Protein AF-A0A1Y5P3F9-F1 (afdb_monomer_lite)

Structure (mmCIF, N/CA/C/O backbone):
data_AF-A0A1Y5P3F9-F1
#
_entry.id   AF-A0A1Y5P3F9-F1
#
loop_
_atom_site.group_PDB
_atom_site.id
_atom_site.type_symbol
_atom_site.label_atom_id
_atom_site.label_alt_id
_atom_site.label_comp_id
_atom_site.label_asym_id
_atom_site.label_entity_id
_atom_site.label_seq_id
_atom_site.pdbx_PDB_ins_code
_atom_site.Cartn_x
_atom_site.Cartn_y
_atom_site.Cartn_z
_atom_site.occupancy
_atom_site.B_iso_or_equiv
_atom_site.auth_seq_id
_atom_site.auth_comp_id
_atom_site.auth_asym_id
_atom_site.auth_atom_id
_atom_site.pdbx_PDB_model_num
ATOM 1 N N . MET A 1 1 ? 20.000 -0.272 -31.431 1.00 42.12 1 MET A N 1
ATOM 2 C CA . MET A 1 1 ? 19.246 0.986 -31.251 1.00 42.12 1 MET A CA 1
ATOM 3 C C . MET A 1 1 ? 19.176 1.254 -29.759 1.00 42.12 1 MET A C 1
ATOM 5 O O . MET A 1 1 ? 18.684 0.392 -29.045 1.00 42.12 1 MET A O 1
ATOM 9 N N . ALA A 1 2 ? 19.753 2.354 -29.278 1.00 42.62 2 ALA A N 1
ATOM 10 C CA . ALA A 1 2 ? 19.649 2.727 -27.869 1.00 42.62 2 ALA A CA 1
ATOM 11 C C . ALA A 1 2 ? 18.225 3.245 -27.613 1.00 42.62 2 ALA A C 1
ATOM 13 O O . ALA A 1 2 ? 17.783 4.156 -28.314 1.00 42.62 2 ALA A O 1
ATOM 14 N N . GLY A 1 3 ? 17.496 2.628 -26.680 1.00 48.12 3 GLY A N 1
ATOM 15 C CA . GLY A 1 3 ? 16.169 3.098 -26.279 1.00 48.12 3 GLY A CA 1
ATOM 16 C C . GLY A 1 3 ? 16.246 4.531 -25.751 1.00 48.12 3 GLY A C 1
ATOM 17 O O . GLY A 1 3 ? 17.233 4.921 -25.124 1.00 48.12 3 GLY A O 1
ATOM 18 N N . THR A 1 4 ? 15.229 5.343 -26.029 1.00 55.66 4 THR A N 1
ATOM 19 C CA . THR A 1 4 ? 15.111 6.690 -25.457 1.00 55.66 4 THR A CA 1
ATOM 20 C C . THR A 1 4 ? 15.040 6.604 -23.926 1.00 55.66 4 THR A C 1
ATOM 22 O O . THR A 1 4 ? 14.499 5.641 -23.390 1.00 55.66 4 THR A O 1
ATOM 25 N N . LYS A 1 5 ? 15.548 7.613 -23.197 1.00 56.53 5 LYS A N 1
ATOM 26 C CA . LYS A 1 5 ? 15.537 7.656 -21.712 1.00 56.53 5 LYS A CA 1
ATOM 27 C C . LYS A 1 5 ? 14.152 7.405 -21.086 1.00 56.53 5 LYS A C 1
ATOM 29 O O . LYS A 1 5 ? 14.048 6.946 -19.954 1.00 56.53 5 LYS A O 1
ATOM 34 N N . GLU A 1 6 ? 13.070 7.672 -21.816 1.00 59.22 6 GLU A N 1
ATOM 35 C CA . GLU A 1 6 ? 11.702 7.363 -21.376 1.00 59.22 6 GLU A CA 1
ATOM 36 C C . GLU A 1 6 ? 11.402 5.862 -21.295 1.00 59.22 6 GLU A C 1
ATOM 38 O O . GLU A 1 6 ? 10.626 5.444 -20.434 1.00 59.22 6 GLU A O 1
ATOM 43 N N . GLN A 1 7 ? 12.043 5.043 -22.130 1.00 65.75 7 GLN A N 1
ATOM 44 C CA . GLN A 1 7 ? 11.872 3.590 -22.137 1.00 65.75 7 GLN A CA 1
ATOM 45 C C . GLN A 1 7 ? 12.622 2.899 -20.997 1.00 65.75 7 GLN A C 1
ATOM 47 O O . GLN A 1 7 ? 12.347 1.732 -20.714 1.00 65.75 7 GLN A O 1
ATOM 52 N N . GLU A 1 8 ? 13.524 3.604 -20.315 1.00 75.69 8 GLU A N 1
ATOM 53 C CA . GLU A 1 8 ? 14.270 3.060 -19.187 1.00 75.69 8 GLU A CA 1
ATOM 54 C C . GLU A 1 8 ? 13.321 2.753 -18.019 1.00 75.69 8 GLU A C 1
ATOM 56 O O . GLU A 1 8 ? 12.415 3.537 -17.712 1.00 75.69 8 GLU A O 1
ATOM 61 N N . PHE A 1 9 ? 13.473 1.568 -17.432 1.00 79.38 9 PHE A N 1
ATOM 62 C CA . PHE A 1 9 ? 12.642 1.106 -16.323 1.00 79.38 9 PHE A CA 1
ATOM 63 C C . PHE A 1 9 ? 13.123 1.766 -15.025 1.00 79.38 9 PHE A C 1
ATOM 65 O O . PHE A 1 9 ? 14.297 1.639 -14.683 1.00 79.38 9 PHE A O 1
ATOM 72 N N . ASP A 1 10 ? 12.245 2.474 -14.313 1.00 84.62 10 ASP A N 1
ATOM 73 C CA . ASP A 1 10 ? 12.607 3.260 -13.124 1.00 84.62 10 ASP A CA 1
ATOM 74 C C . ASP A 1 10 ? 11.567 3.096 -12.007 1.00 84.62 10 ASP A C 1
ATOM 76 O O . ASP A 1 10 ? 10.610 3.862 -11.900 1.00 84.62 10 ASP A O 1
ATOM 80 N N . GLN A 1 11 ? 11.794 2.119 -11.125 1.00 84.81 11 GLN A N 1
ATOM 81 C CA . GLN A 1 11 ? 10.909 1.851 -9.982 1.00 84.81 11 GLN A CA 1
ATOM 82 C C . GLN A 1 11 ? 10.905 2.984 -8.944 1.00 84.81 11 GLN A C 1
ATOM 84 O O . GLN A 1 11 ? 9.985 3.093 -8.134 1.00 84.81 11 GLN A O 1
ATOM 89 N N . ILE A 1 12 ? 11.932 3.837 -8.932 1.00 86.31 12 ILE A N 1
ATOM 90 C CA . ILE A 1 12 ? 12.070 4.893 -7.927 1.00 86.31 12 ILE A CA 1
ATOM 91 C C . ILE A 1 12 ? 11.154 6.063 -8.281 1.00 86.31 12 ILE A C 1
ATOM 93 O O . ILE A 1 12 ? 10.515 6.640 -7.399 1.00 86.31 12 ILE A O 1
ATOM 97 N N . ARG A 1 13 ? 11.091 6.426 -9.566 1.00 85.38 13 ARG A N 1
ATOM 98 C CA . ARG A 1 13 ? 10.405 7.641 -10.030 1.00 85.38 13 ARG A CA 1
ATOM 99 C C . ARG A 1 13 ? 9.119 7.369 -10.804 1.00 85.38 13 ARG A C 1
ATOM 101 O O . ARG A 1 13 ? 8.266 8.255 -10.849 1.00 85.38 13 ARG A O 1
ATOM 108 N N . LYS A 1 14 ? 8.950 6.187 -11.406 1.00 85.88 14 LYS A N 1
ATOM 109 C CA . LYS A 1 14 ? 7.781 5.844 -12.231 1.00 85.88 14 LYS A CA 1
ATOM 110 C C . LYS A 1 14 ? 6.905 4.822 -11.514 1.00 85.88 14 LYS A C 1
ATOM 112 O O . LYS A 1 14 ? 7.265 3.661 -11.377 1.00 85.88 14 LYS A O 1
ATOM 117 N N . HIS A 1 15 ? 5.711 5.246 -11.102 1.00 83.88 15 HIS A N 1
ATOM 118 C CA . HIS A 1 15 ? 4.761 4.372 -10.404 1.00 83.88 15 HIS A CA 1
ATOM 119 C C . HIS A 1 15 ? 4.317 3.154 -11.238 1.00 83.88 15 HIS A C 1
ATOM 121 O O . HIS A 1 15 ? 4.015 2.116 -10.668 1.00 83.88 15 HIS A O 1
ATOM 127 N N . THR A 1 16 ? 4.308 3.257 -12.571 1.00 86.06 16 THR A N 1
ATOM 128 C CA . THR A 1 16 ? 3.986 2.150 -13.495 1.00 86.06 16 THR A CA 1
ATOM 129 C C . THR A 1 16 ? 5.052 1.060 -13.534 1.00 86.06 16 THR A C 1
ATOM 131 O O . THR A 1 16 ? 4.786 -0.046 -13.998 1.00 86.06 16 THR A O 1
ATOM 134 N N . ASP A 1 17 ? 6.262 1.386 -13.084 1.00 85.88 17 ASP A N 1
ATOM 135 C CA . ASP A 1 17 ? 7.415 0.489 -13.078 1.00 85.88 17 ASP A CA 1
ATOM 136 C C . ASP A 1 17 ? 7.603 -0.121 -11.677 1.00 85.88 17 ASP A C 1
ATOM 138 O O . ASP A 1 17 ? 8.442 -0.997 -11.479 1.00 85.88 17 ASP A O 1
ATOM 142 N N . GLN A 1 18 ? 6.827 0.332 -10.686 1.00 85.94 18 GLN A N 1
ATOM 143 C CA . GLN A 1 18 ? 6.901 -0.170 -9.322 1.00 85.94 18 GLN A CA 1
ATOM 144 C C . GLN A 1 18 ? 6.291 -1.554 -9.194 1.00 85.94 18 GLN A C 1
ATOM 146 O 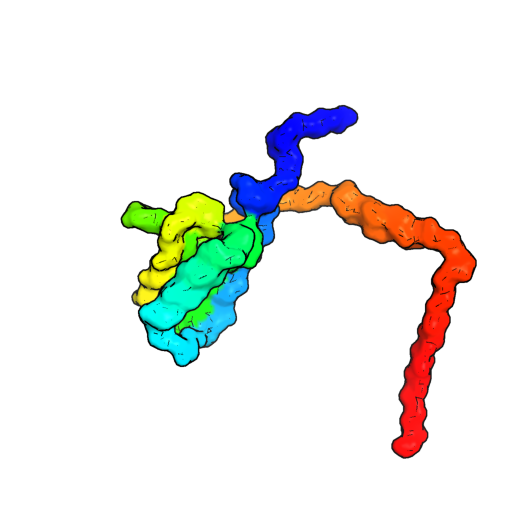O . GLN A 1 18 ? 5.222 -1.848 -9.729 1.00 85.94 18 GLN A O 1
ATOM 151 N N . VAL A 1 19 ? 6.939 -2.380 -8.376 1.00 88.38 19 VAL A N 1
ATOM 152 C CA . VAL A 1 19 ? 6.297 -3.576 -7.845 1.00 88.38 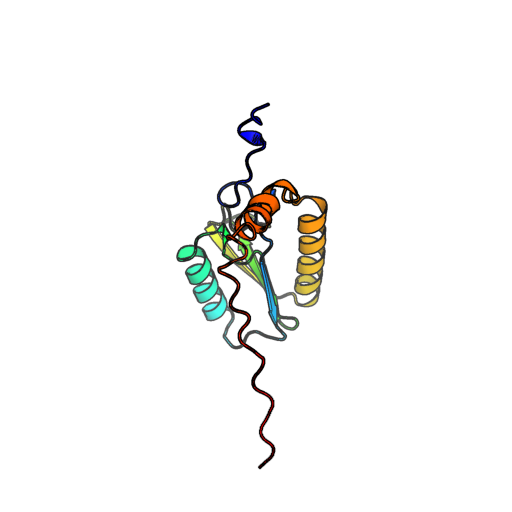19 VAL A CA 1
ATOM 153 C C . VAL A 1 19 ? 5.120 -3.136 -6.979 1.00 88.38 19 VAL A C 1
ATOM 155 O O . VAL A 1 19 ? 5.283 -2.371 -6.031 1.00 88.38 19 VAL A O 1
ATOM 158 N N . PHE A 1 20 ? 3.929 -3.631 -7.306 1.00 91.38 20 PHE A N 1
ATOM 159 C CA . PHE A 1 20 ? 2.739 -3.373 -6.512 1.00 91.38 20 PHE A CA 1
ATOM 160 C C . PHE A 1 20 ? 2.784 -4.190 -5.213 1.00 91.38 20 PHE A C 1
ATOM 162 O O . PHE A 1 20 ? 2.600 -5.409 -5.226 1.00 91.38 20 PHE A O 1
ATOM 169 N N . GLY A 1 21 ? 3.042 -3.523 -4.090 1.00 93.00 21 GLY A N 1
ATOM 170 C CA . GLY A 1 21 ? 3.069 -4.124 -2.761 1.00 93.00 21 GLY A CA 1
ATOM 171 C C . GLY A 1 21 ? 1.728 -3.978 -2.047 1.00 93.00 21 GLY A C 1
ATOM 172 O O . GLY A 1 21 ? 1.105 -2.919 -2.078 1.00 93.00 21 GLY A O 1
ATOM 173 N N . PHE A 1 22 ? 1.283 -5.011 -1.340 1.00 95.44 22 PHE A N 1
ATOM 174 C CA . PHE A 1 22 ? 0.106 -4.915 -0.480 1.00 95.44 22 PHE A CA 1
ATOM 175 C C . PHE A 1 22 ? 0.249 -5.793 0.759 1.00 95.44 22 PHE A C 1
ATOM 177 O O . PHE A 1 22 ? 1.009 -6.760 0.775 1.00 95.44 22 PHE A O 1
ATOM 184 N N . ILE A 1 23 ? -0.511 -5.455 1.797 1.00 95.19 23 ILE A N 1
ATOM 185 C CA . ILE A 1 23 ? -0.669 -6.281 2.994 1.00 95.19 23 ILE A CA 1
ATOM 186 C C . ILE A 1 23 ? -2.155 -6.586 3.148 1.00 95.19 23 ILE A C 1
ATOM 188 O O . ILE A 1 23 ? -2.976 -5.674 3.105 1.00 95.19 23 ILE A O 1
ATOM 192 N N . LEU A 1 24 ? -2.492 -7.860 3.335 1.00 96.50 24 LEU A N 1
ATOM 193 C CA . LEU A 1 24 ? -3.854 -8.318 3.592 1.00 96.50 24 LEU A CA 1
ATOM 194 C C . LEU A 1 24 ? -3.880 -9.074 4.919 1.00 96.50 24 LEU A C 1
ATOM 196 O O . LEU A 1 24 ? -3.140 -10.041 5.101 1.00 96.50 24 LEU A O 1
ATOM 200 N N . CYS A 1 25 ? -4.732 -8.648 5.842 1.00 95.38 25 CYS A N 1
ATOM 201 C CA . CYS A 1 25 ? -4.913 -9.299 7.131 1.00 95.38 25 CYS A CA 1
ATOM 202 C C . CYS A 1 25 ? -6.395 -9.384 7.507 1.00 95.38 25 CYS A C 1
ATOM 204 O O . CYS A 1 25 ? -7.233 -8.656 6.982 1.00 95.38 25 CYS A O 1
ATOM 206 N N . ASN A 1 26 ? -6.730 -10.288 8.433 1.00 95.88 26 ASN A N 1
ATOM 207 C CA . ASN A 1 26 ? -8.101 -10.383 8.937 1.00 95.88 26 ASN A CA 1
ATOM 208 C C . ASN A 1 26 ? -8.481 -9.134 9.749 1.00 95.88 26 ASN A C 1
ATOM 210 O O . ASN A 1 26 ? -9.510 -8.527 9.487 1.00 95.88 26 ASN A O 1
ATOM 214 N N . LYS A 1 27 ? -7.616 -8.757 10.698 1.00 95.25 27 LYS A N 1
ATOM 215 C CA . LYS A 1 27 ? -7.742 -7.559 11.530 1.00 95.25 27 LYS A CA 1
ATOM 216 C C . LYS A 1 27 ? -6.374 -6.966 11.863 1.00 95.25 27 LYS A C 1
ATOM 218 O O . LYS A 1 27 ? -5.367 -7.683 11.843 1.00 95.25 27 LYS A O 1
ATOM 223 N N . PHE A 1 28 ? -6.345 -5.705 12.256 1.00 94.00 28 PHE A N 1
ATOM 224 C CA . PHE A 1 28 ? -5.229 -5.058 12.916 1.00 94.00 28 PHE A CA 1
ATOM 225 C C . PHE A 1 28 ? -5.145 -5.510 14.377 1.00 94.00 28 PHE A C 1
ATOM 227 O O . PHE A 1 28 ? -6.138 -5.725 15.072 1.00 94.00 28 PHE A O 1
ATOM 234 N N . SER A 1 29 ? -3.918 -5.731 14.843 1.00 93.31 29 SER A N 1
ATOM 235 C CA . SER A 1 29 ? -3.643 -6.113 16.232 1.00 93.31 29 SER A CA 1
ATOM 236 C C . SER A 1 29 ? -3.457 -4.909 17.155 1.00 93.31 29 SER A C 1
ATOM 238 O O . SER A 1 29 ? -3.417 -5.076 18.372 1.00 93.31 29 SER A O 1
ATOM 240 N N . LEU A 1 30 ? -3.315 -3.716 16.582 1.00 92.94 30 LEU A N 1
ATOM 241 C CA . LEU A 1 30 ? -3.045 -2.462 17.275 1.00 92.94 30 LEU A CA 1
ATOM 242 C C . LEU A 1 30 ? -4.217 -1.505 17.073 1.00 92.94 30 LEU A C 1
ATOM 244 O O . LEU A 1 30 ? -5.015 -1.682 16.155 1.00 92.94 30 LEU A O 1
ATOM 248 N N . THR A 1 31 ? -4.288 -0.470 17.907 1.00 92.06 31 THR A N 1
ATOM 249 C CA . THR A 1 31 ? -5.247 0.619 17.706 1.00 92.06 31 THR A CA 1
ATOM 250 C C . THR A 1 31 ? -4.977 1.334 16.382 1.00 92.06 31 THR A C 1
ATOM 252 O O . THR A 1 31 ? -3.840 1.375 15.902 1.00 92.06 31 THR A O 1
ATOM 255 N N . THR A 1 32 ? -6.016 1.939 15.807 1.00 89.50 32 THR A N 1
ATOM 256 C CA . THR A 1 32 ? -5.923 2.706 14.557 1.00 89.50 32 THR A CA 1
ATOM 257 C C . THR A 1 32 ? -4.844 3.787 14.614 1.00 89.50 32 THR A C 1
ATOM 259 O O . THR A 1 32 ? -4.072 3.929 13.672 1.00 89.50 32 THR A O 1
ATOM 262 N N . GLU A 1 33 ? -4.742 4.507 15.733 1.00 91.75 33 GLU A N 1
ATOM 263 C CA . GLU A 1 33 ? -3.733 5.553 15.939 1.00 91.75 33 GLU A CA 1
ATOM 264 C C . GLU A 1 33 ? -2.308 4.988 15.878 1.00 91.75 33 GLU A C 1
ATOM 266 O O . GLU A 1 33 ? -1.484 5.458 15.096 1.00 91.75 33 GLU A O 1
ATOM 271 N N . THR A 1 34 ? -2.030 3.906 16.615 1.00 93.81 34 THR A N 1
ATOM 272 C CA . THR A 1 34 ? -0.714 3.253 16.584 1.00 93.81 34 THR A CA 1
ATOM 273 C C . THR A 1 34 ? -0.419 2.628 15.218 1.00 93.81 34 THR A C 1
ATOM 275 O O . THR A 1 34 ? 0.731 2.619 14.777 1.00 93.81 34 THR A O 1
ATOM 278 N N . MET A 1 35 ? -1.431 2.098 14.526 1.00 91.62 35 MET A N 1
ATOM 279 C CA . MET A 1 35 ? -1.275 1.590 13.161 1.00 91.62 35 MET A CA 1
ATOM 280 C C . MET A 1 35 ? -0.887 2.700 12.187 1.00 91.62 35 MET A C 1
ATOM 282 O O . MET A 1 35 ? 0.031 2.499 11.393 1.00 91.62 35 MET A O 1
ATOM 286 N N . LEU A 1 36 ? -1.553 3.854 12.256 1.00 92.31 36 LEU A N 1
ATOM 287 C CA . LEU A 1 36 ? -1.255 5.017 11.423 1.00 92.31 36 LEU A CA 1
ATOM 288 C C . LEU A 1 36 ? 0.150 5.549 11.695 1.00 92.31 36 LEU A C 1
ATOM 290 O O . LEU A 1 36 ? 0.915 5.714 10.752 1.00 92.31 36 LEU A O 1
ATOM 294 N N . GLU A 1 37 ? 0.537 5.713 12.959 1.00 93.19 37 GLU A N 1
ATOM 295 C CA . GLU A 1 37 ? 1.888 6.151 13.330 1.00 93.19 37 GLU A CA 1
ATOM 296 C C . GLU A 1 37 ? 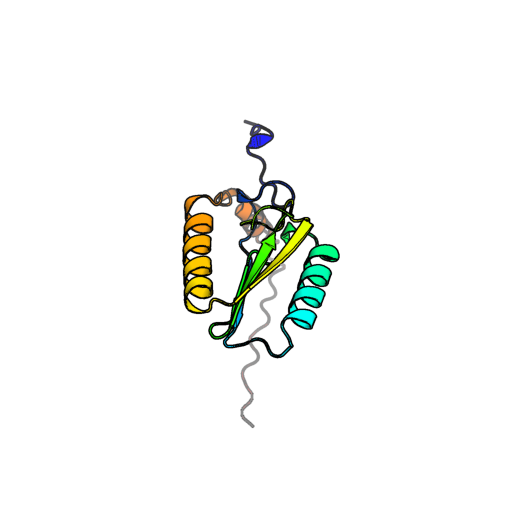2.962 5.193 12.785 1.00 93.19 37 GLU A C 1
ATOM 298 O O . GLU A 1 37 ? 3.955 5.607 12.180 1.00 93.19 37 GLU A O 1
ATOM 303 N N . ARG A 1 38 ? 2.757 3.878 12.945 1.00 91.69 38 ARG A N 1
ATOM 304 C CA . ARG A 1 38 ? 3.688 2.864 12.427 1.00 91.69 38 ARG A CA 1
ATOM 305 C C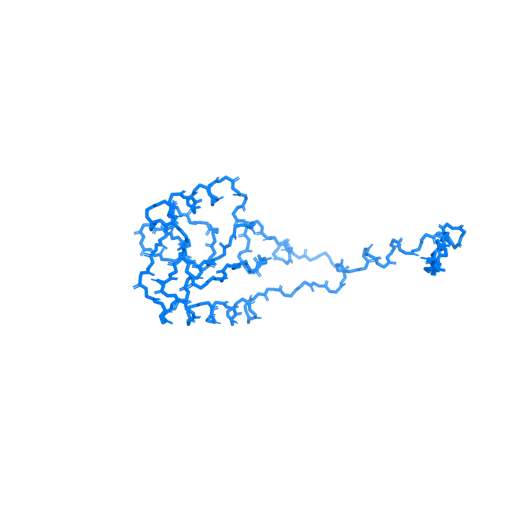 . ARG A 1 38 ? 3.723 2.837 10.907 1.00 91.69 38 ARG A C 1
ATOM 307 O O . ARG A 1 38 ? 4.798 2.638 10.344 1.00 91.69 38 ARG A O 1
ATOM 314 N N . ALA A 1 39 ? 2.582 3.038 10.254 1.00 90.31 39 ALA A N 1
ATOM 315 C CA . ALA A 1 39 ? 2.502 3.190 8.812 1.00 90.31 39 ALA A CA 1
ATOM 316 C C . ALA A 1 39 ? 3.296 4.426 8.364 1.00 90.31 39 ALA A C 1
ATOM 318 O O . ALA A 1 39 ? 4.242 4.284 7.595 1.00 90.31 39 ALA A O 1
ATOM 319 N N . GLU A 1 40 ? 3.019 5.617 8.893 1.00 90.12 40 GLU A N 1
ATOM 320 C CA . GLU A 1 40 ? 3.768 6.832 8.542 1.00 90.12 40 GLU A CA 1
ATOM 321 C C . GLU A 1 40 ? 5.270 6.654 8.747 1.00 90.12 40 GLU A C 1
ATOM 323 O O . GLU A 1 40 ? 6.069 7.021 7.882 1.00 90.12 40 GLU A O 1
ATOM 328 N N . ARG A 1 41 ? 5.669 6.007 9.846 1.00 89.62 41 ARG A N 1
ATOM 329 C CA . ARG A 1 41 ? 7.069 5.699 10.129 1.00 89.62 41 ARG A CA 1
ATOM 330 C C . ARG A 1 41 ? 7.672 4.715 9.127 1.00 89.62 41 ARG A C 1
ATOM 332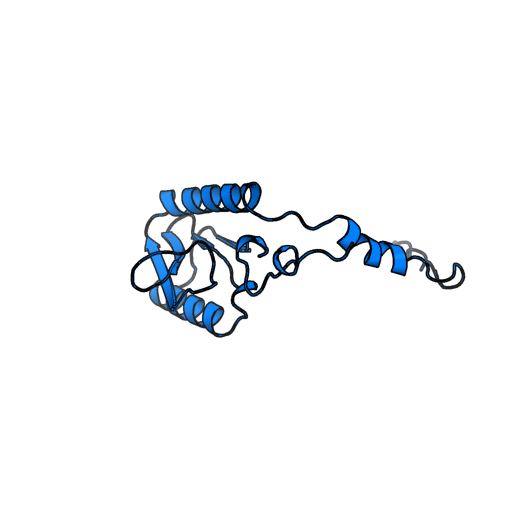 O O . ARG A 1 41 ? 8.821 4.905 8.730 1.00 89.62 41 ARG A O 1
ATOM 339 N N . LEU A 1 42 ? 6.942 3.675 8.725 1.00 86.19 42 LEU A N 1
ATOM 340 C CA . LEU A 1 42 ? 7.372 2.744 7.680 1.00 86.19 42 LEU A CA 1
ATOM 341 C C . LEU A 1 42 ? 7.600 3.497 6.368 1.00 86.19 42 LEU A C 1
ATOM 343 O O . LEU A 1 42 ? 8.680 3.408 5.794 1.00 86.19 42 LEU A O 1
ATOM 347 N N . TRP A 1 43 ? 6.617 4.276 5.925 1.00 86.56 43 TRP A N 1
ATOM 348 C CA . TRP A 1 43 ? 6.668 5.028 4.670 1.00 86.56 43 TRP A CA 1
ATOM 349 C C . TRP A 1 43 ? 7.701 6.163 4.666 1.00 86.56 43 TRP A C 1
ATOM 351 O O . TRP A 1 43 ? 8.212 6.513 3.605 1.00 86.56 43 TRP A O 1
ATOM 361 N N . SER A 1 44 ? 8.029 6.725 5.832 1.00 84.75 44 SER A N 1
ATOM 362 C CA . SER A 1 44 ? 9.047 7.777 5.966 1.00 84.75 44 SER A CA 1
ATOM 363 C C . SER A 1 44 ? 10.475 7.232 6.031 1.00 84.75 44 SER A C 1
ATOM 365 O O . SER A 1 44 ? 11.399 7.911 5.594 1.00 84.75 44 SER A O 1
ATOM 367 N N . ASN A 1 45 ? 10.669 6.027 6.581 1.00 84.94 45 ASN A N 1
ATOM 368 C CA . ASN A 1 45 ? 11.999 5.425 6.758 1.00 84.94 45 ASN A CA 1
ATOM 369 C C . ASN A 1 45 ? 12.375 4.415 5.670 1.00 84.94 45 ASN A C 1
ATOM 371 O O . ASN A 1 45 ? 13.540 4.036 5.576 1.00 84.94 45 ASN A O 1
ATOM 375 N N . SER A 1 46 ? 11.408 3.943 4.884 1.00 82.06 46 SER A N 1
ATOM 376 C CA . SER A 1 46 ? 11.670 3.087 3.729 1.00 82.06 46 SER A CA 1
ATOM 377 C C . SER A 1 46 ? 11.758 3.913 2.455 1.00 82.06 46 SER A C 1
ATOM 379 O O . SER A 1 46 ? 11.147 4.975 2.317 1.00 82.06 46 SER A O 1
ATOM 381 N N . GLU A 1 47 ? 12.519 3.411 1.488 1.00 86.25 47 GLU A N 1
ATOM 382 C CA . GLU A 1 47 ? 12.434 3.931 0.133 1.00 86.25 47 GLU A CA 1
ATOM 383 C C . GLU A 1 47 ? 11.001 3.726 -0.363 1.00 86.25 47 GLU A C 1
ATOM 385 O O . GLU A 1 47 ? 10.484 2.612 -0.339 1.00 86.25 47 GLU A O 1
ATOM 390 N N . ARG A 1 48 ? 10.344 4.806 -0.802 1.00 84.56 48 ARG A N 1
ATOM 391 C CA . ARG A 1 48 ? 8.904 4.812 -1.124 1.00 84.56 48 ARG A CA 1
ATOM 392 C C . ARG A 1 48 ? 8.487 3.722 -2.109 1.00 84.56 48 ARG A C 1
ATOM 394 O O . ARG A 1 48 ? 7.349 3.277 -2.080 1.00 84.56 48 ARG A O 1
ATOM 401 N N . HIS A 1 49 ? 9.396 3.311 -2.986 1.00 84.31 49 HIS A N 1
ATOM 402 C CA . HIS A 1 49 ? 9.143 2.259 -3.964 1.00 84.31 49 HIS A CA 1
ATOM 403 C C . HIS A 1 49 ? 9.144 0.838 -3.384 1.00 84.31 49 HIS A C 1
ATOM 405 O O . HIS A 1 49 ? 8.760 -0.095 -4.079 1.00 84.31 49 HIS A O 1
ATOM 411 N N . LEU A 1 50 ? 9.567 0.678 -2.130 1.00 87.06 50 LEU A N 1
ATOM 412 C CA . LEU A 1 50 ? 9.538 -0.573 -1.374 1.00 87.06 50 LEU A CA 1
ATOM 413 C C . LEU A 1 50 ? 8.386 -0.611 -0.362 1.00 87.06 50 LEU A C 1
ATOM 415 O O . LEU A 1 50 ? 8.093 -1.664 0.202 1.00 87.06 50 LEU A O 1
ATOM 419 N N . SER A 1 51 ? 7.747 0.528 -0.095 1.00 90.81 51 SER A N 1
ATOM 420 C CA . SER A 1 51 ? 6.594 0.594 0.797 1.00 90.81 51 SER A CA 1
ATOM 421 C C . SER A 1 51 ? 5.355 -0.017 0.123 1.00 90.81 51 SER A C 1
ATOM 423 O O . SER A 1 51 ? 5.210 0.086 -1.096 1.00 90.81 51 SER A O 1
ATOM 425 N N . PRO A 1 52 ? 4.419 -0.613 0.885 1.00 93.56 52 PRO A N 1
ATOM 426 C CA . PRO A 1 52 ? 3.180 -1.122 0.306 1.00 93.56 52 PRO A CA 1
ATOM 427 C C . PRO A 1 52 ? 2.368 0.007 -0.347 1.00 93.56 52 PRO A C 1
ATOM 429 O O . PRO A 1 52 ? 2.459 1.164 0.044 1.00 93.56 52 PRO A O 1
ATOM 432 N N . ASN A 1 53 ? 1.543 -0.319 -1.336 1.00 94.69 53 ASN A N 1
ATOM 433 C CA . ASN A 1 53 ? 0.574 0.589 -1.949 1.00 94.69 53 ASN A CA 1
ATOM 434 C C . ASN A 1 53 ? -0.724 0.661 -1.137 1.00 94.69 53 ASN A C 1
ATOM 436 O O . ASN A 1 53 ? -1.406 1.682 -1.150 1.00 94.69 53 ASN A O 1
ATOM 440 N N . ILE A 1 54 ? -1.072 -0.428 -0.451 1.00 96.12 54 ILE A N 1
ATOM 441 C CA . ILE A 1 54 ? -2.281 -0.541 0.364 1.00 96.12 54 ILE A CA 1
ATOM 442 C C . ILE A 1 54 ? -2.092 -1.592 1.464 1.00 96.12 54 ILE A C 1
ATOM 444 O O . ILE A 1 54 ? -1.450 -2.625 1.263 1.00 96.12 54 ILE A O 1
ATOM 448 N N . ILE A 1 55 ? -2.672 -1.335 2.632 1.00 96.00 55 ILE A N 1
ATOM 449 C CA . ILE A 1 55 ? -2.786 -2.293 3.735 1.00 96.00 55 ILE A CA 1
ATOM 450 C C . ILE A 1 55 ? -4.276 -2.475 4.015 1.00 96.00 55 ILE A C 1
ATOM 452 O O . ILE A 1 55 ? -4.957 -1.497 4.308 1.00 96.00 55 ILE A O 1
ATOM 456 N N . VAL A 1 56 ? -4.788 -3.700 3.938 1.00 97.19 56 VAL A N 1
ATOM 457 C CA . VAL A 1 56 ? -6.214 -4.011 4.106 1.00 97.19 56 VAL A CA 1
ATOM 458 C C . VAL A 1 56 ? -6.431 -4.939 5.295 1.00 97.19 56 VAL A C 1
ATOM 460 O O . VAL A 1 56 ? -5.837 -6.013 5.369 1.00 97.19 56 VAL A O 1
ATOM 463 N N . SER A 1 57 ? -7.333 -4.525 6.180 1.00 96.12 57 SER A N 1
ATOM 464 C CA . SER A 1 57 ? -7.988 -5.335 7.201 1.00 96.12 57 SER A CA 1
ATOM 465 C C . SER A 1 57 ? -9.375 -5.736 6.698 1.00 96.12 57 SER A C 1
ATOM 467 O O . SER A 1 57 ? -10.185 -4.881 6.334 1.00 96.12 57 SER A O 1
ATOM 469 N N . MET A 1 58 ? -9.667 -7.037 6.699 1.00 95.50 58 MET A N 1
ATOM 470 C CA . MET A 1 58 ? -10.967 -7.567 6.266 1.00 95.50 58 MET A CA 1
ATOM 471 C C . MET A 1 58 ? -12.124 -7.143 7.176 1.00 95.50 58 MET A C 1
ATOM 473 O O . MET A 1 58 ? -13.274 -7.197 6.746 1.00 95.50 58 MET A O 1
ATOM 477 N N . THR A 1 59 ? -11.844 -6.740 8.419 1.00 95.19 59 THR A N 1
ATOM 478 C CA . THR A 1 59 ? -12.878 -6.381 9.401 1.00 95.19 59 THR A CA 1
ATOM 479 C C . THR A 1 59 ? -12.925 -4.903 9.758 1.00 95.19 59 THR A C 1
ATOM 481 O O . THR A 1 59 ? -13.950 -4.457 10.259 1.00 95.19 59 THR A O 1
ATOM 484 N N . GLU A 1 60 ? -11.857 -4.139 9.518 1.00 94.75 60 GLU A N 1
ATOM 485 C CA . GLU A 1 60 ? -11.788 -2.734 9.955 1.00 94.75 60 GLU A CA 1
ATOM 486 C C . GLU A 1 60 ? -11.687 -1.742 8.800 1.00 94.75 60 GLU A C 1
ATOM 488 O O . GLU A 1 60 ? -12.171 -0.628 8.935 1.00 94.75 60 GLU A O 1
ATOM 493 N N . GLY A 1 61 ? -11.084 -2.103 7.664 1.00 95.06 61 GLY A N 1
ATOM 494 C CA . GLY A 1 61 ? -10.894 -1.171 6.552 1.00 95.06 61 GLY A CA 1
ATOM 495 C C . GLY A 1 61 ? -9.475 -1.170 6.010 1.00 95.06 61 GLY A C 1
ATOM 496 O O . GLY A 1 61 ? -8.842 -2.217 5.916 1.00 95.06 61 GLY A O 1
ATOM 497 N N . PHE A 1 62 ? -8.959 -0.015 5.597 1.00 96.50 62 PHE A N 1
ATOM 498 C CA . PHE A 1 62 ? -7.690 0.028 4.871 1.00 96.50 62 PHE A CA 1
ATOM 499 C C . PHE A 1 62 ? -6.875 1.299 5.097 1.00 96.50 62 PHE A C 1
ATOM 501 O O . PHE A 1 62 ? -7.416 2.370 5.365 1.00 96.50 62 PHE A O 1
ATOM 508 N N . ILE A 1 63 ? -5.556 1.163 4.956 1.00 95.94 63 ILE A N 1
ATOM 509 C CA . ILE A 1 63 ? -4.576 2.248 5.000 1.00 95.94 63 ILE A CA 1
ATOM 510 C C . ILE A 1 63 ? -3.988 2.423 3.602 1.00 95.94 63 ILE A C 1
ATOM 512 O O . ILE A 1 63 ? -3.555 1.452 2.974 1.00 95.94 63 ILE A O 1
ATOM 516 N N . MET A 1 64 ? -3.951 3.665 3.130 1.00 95.50 64 MET A N 1
ATOM 517 C CA . MET A 1 64 ? -3.367 4.035 1.842 1.00 95.50 64 MET A CA 1
ATOM 518 C C . MET A 1 64 ? -2.492 5.284 1.958 1.00 95.50 64 MET A C 1
ATOM 520 O O . MET A 1 64 ? -2.754 6.141 2.808 1.00 95.50 64 MET A O 1
ATOM 524 N N . PRO A 1 65 ? -1.480 5.428 1.085 1.00 94.44 65 PRO A N 1
ATOM 525 C CA . PRO A 1 65 ? -0.741 6.671 0.962 1.00 94.44 65 PRO A CA 1
ATOM 526 C C . PRO A 1 65 ? -1.679 7.795 0.515 1.00 94.44 65 PRO A C 1
ATOM 528 O O . PRO A 1 65 ? -2.611 7.589 -0.263 1.00 94.44 65 PRO A O 1
ATOM 531 N N . SER A 1 66 ? -1.433 9.006 0.993 1.00 94.38 66 SER A N 1
ATOM 532 C CA . SER A 1 66 ? -2.280 10.162 0.710 1.00 94.38 66 SER A CA 1
ATOM 533 C C . SER A 1 66 ? -1.488 11.464 0.686 1.00 94.38 66 SER A C 1
ATOM 535 O O . SER A 1 66 ? -0.401 11.579 1.255 1.00 94.38 66 SER A O 1
ATOM 537 N N . THR A 1 67 ? -2.056 12.470 0.037 1.00 93.38 67 THR A N 1
ATOM 538 C CA . THR A 1 67 ? -1.740 13.878 0.286 1.00 93.38 67 THR A CA 1
ATOM 539 C C . THR A 1 67 ? -2.791 14.470 1.223 1.00 93.38 67 THR A C 1
ATOM 541 O O . THR A 1 67 ? -3.764 13.810 1.580 1.00 93.38 67 THR A O 1
ATOM 544 N N . THR A 1 68 ? -2.661 15.752 1.554 1.00 90.38 68 THR A N 1
ATOM 545 C CA . THR A 1 68 ? -3.679 16.511 2.301 1.00 90.38 68 THR A CA 1
ATOM 546 C C . THR A 1 68 ? -5.061 16.517 1.628 1.00 90.38 68 THR A C 1
ATOM 548 O O . THR A 1 68 ? -6.058 16.796 2.283 1.00 90.38 68 THR A O 1
ATOM 551 N N . THR A 1 69 ? -5.145 16.238 0.321 1.00 90.06 69 THR A N 1
ATOM 552 C CA . THR A 1 69 ? -6.382 16.391 -0.465 1.00 90.06 69 THR A CA 1
ATOM 553 C C . THR A 1 69 ? -6.905 15.102 -1.086 1.00 90.06 69 THR A C 1
ATOM 555 O O . THR A 1 69 ? -8.065 15.065 -1.496 1.00 90.06 69 THR A O 1
ATOM 558 N N . LYS A 1 70 ? -6.085 14.052 -1.208 1.00 92.31 70 LYS A N 1
ATOM 559 C CA . LYS A 1 70 ? -6.492 12.810 -1.878 1.00 92.31 70 LYS A CA 1
ATOM 560 C C . LYS A 1 70 ? -5.679 11.598 -1.441 1.00 92.31 70 LYS A C 1
ATOM 562 O O . LYS A 1 70 ? -4.494 11.704 -1.140 1.00 92.31 70 LYS A O 1
ATOM 567 N N . MET A 1 71 ? -6.306 10.427 -1.514 1.00 92.31 71 MET A N 1
ATOM 568 C CA . MET A 1 71 ? -5.602 9.144 -1.483 1.00 92.31 71 MET A CA 1
ATOM 569 C C . MET A 1 71 ? -4.852 8.916 -2.800 1.00 92.31 71 MET A C 1
ATOM 571 O O . MET A 1 71 ? -5.265 9.386 -3.864 1.00 92.31 71 MET A O 1
ATOM 575 N N . LEU A 1 72 ? -3.741 8.196 -2.720 1.00 91.75 72 LEU A N 1
ATOM 576 C CA . LEU A 1 72 ? -2.850 7.881 -3.827 1.00 91.75 72 LEU A CA 1
ATOM 577 C C . LEU A 1 72 ? -2.781 6.368 -4.033 1.00 91.75 72 LEU A C 1
ATOM 579 O O . LEU A 1 72 ? -2.906 5.589 -3.096 1.00 91.75 72 LEU A O 1
ATOM 583 N N . LEU A 1 73 ? -2.538 5.959 -5.277 1.00 88.94 73 LEU A N 1
ATOM 584 C CA . LEU A 1 73 ? -2.346 4.549 -5.639 1.00 88.94 73 LEU A CA 1
ATOM 585 C C . LEU A 1 73 ? -0.900 4.075 -5.435 1.00 88.94 73 LEU A C 1
ATOM 587 O O . LEU A 1 73 ? -0.623 2.878 -5.463 1.00 88.94 73 LEU A O 1
ATOM 591 N N . SER A 1 74 ? 0.026 5.016 -5.249 1.00 89.56 74 SER A N 1
ATOM 592 C CA . SER A 1 74 ? 1.441 4.762 -5.012 1.00 89.56 74 SER A CA 1
ATOM 593 C C . SER A 1 74 ? 1.940 5.621 -3.845 1.00 89.56 74 SER A C 1
ATOM 595 O O . SER A 1 74 ? 1.471 6.750 -3.666 1.00 89.56 74 SER A O 1
ATOM 597 N N . PRO A 1 75 ? 2.916 5.121 -3.072 1.00 90.25 75 PRO A N 1
ATOM 598 C CA . PRO A 1 75 ? 3.650 5.911 -2.086 1.00 90.25 75 PRO A CA 1
ATOM 599 C C . PRO A 1 75 ? 4.461 7.079 -2.672 1.00 90.25 75 PRO A C 1
ATOM 601 O O . PRO A 1 75 ? 4.846 8.005 -1.942 1.00 90.25 75 PRO A O 1
ATOM 604 N N . ILE A 1 76 ? 4.763 7.061 -3.978 1.00 88.62 76 ILE A N 1
ATOM 605 C CA . ILE A 1 76 ? 5.447 8.176 -4.645 1.00 88.62 76 ILE A CA 1
ATOM 606 C C . ILE A 1 76 ? 4.580 9.433 -4.511 1.00 88.62 76 ILE A C 1
ATOM 608 O O . ILE A 1 76 ? 3.421 9.458 -4.912 1.00 88.62 76 ILE A O 1
ATOM 612 N N . GLY A 1 77 ? 5.154 10.500 -3.951 1.00 86.19 77 GLY A N 1
ATOM 613 C CA . GLY A 1 77 ? 4.464 11.780 -3.768 1.00 86.19 77 GLY A CA 1
ATOM 614 C C . GLY A 1 77 ? 3.500 11.850 -2.576 1.00 86.19 77 GLY A C 1
ATOM 615 O O . GLY A 1 77 ? 2.960 12.919 -2.312 1.00 86.19 77 GLY A O 1
ATOM 616 N N . ALA A 1 78 ? 3.316 10.767 -1.815 1.00 90.19 78 ALA A N 1
ATOM 617 C CA . ALA A 1 78 ? 2.562 10.789 -0.561 1.00 90.19 78 ALA A CA 1
ATOM 618 C C . ALA A 1 78 ? 3.209 11.712 0.488 1.00 90.19 78 ALA A C 1
ATOM 620 O O . ALA A 1 78 ? 4.434 11.740 0.626 1.00 90.19 78 ALA A O 1
ATOM 621 N N . THR A 1 79 ? 2.404 12.456 1.237 1.00 90.50 79 THR A N 1
ATOM 622 C CA . THR A 1 79 ? 2.874 13.242 2.394 1.00 90.50 79 THR A CA 1
ATOM 623 C C . THR A 1 79 ? 2.363 12.680 3.713 1.00 90.50 79 THR A C 1
ATOM 625 O O . THR A 1 79 ? 2.959 12.950 4.747 1.00 90.50 79 THR A O 1
ATOM 628 N N . HIS A 1 80 ? 1.299 11.879 3.660 1.00 91.31 80 HIS A N 1
ATOM 629 C CA . HIS A 1 80 ? 0.644 11.254 4.802 1.00 91.31 80 HIS A CA 1
ATOM 630 C C . HIS A 1 80 ? 0.221 9.831 4.449 1.00 91.31 80 HIS A C 1
ATOM 632 O O . HIS A 1 80 ? 0.254 9.420 3.281 1.00 91.31 80 HIS A O 1
ATOM 638 N N . VAL A 1 81 ? -0.276 9.118 5.450 1.00 93.50 81 VAL A N 1
ATOM 639 C CA . VAL A 1 81 ? -1.104 7.929 5.249 1.00 93.50 81 VAL A CA 1
ATOM 640 C C . VAL A 1 81 ? -2.499 8.195 5.803 1.00 93.50 81 VAL A C 1
ATOM 642 O O . VAL A 1 81 ? -2.670 8.913 6.783 1.00 93.50 81 VAL A O 1
ATOM 645 N N . SER A 1 82 ? -3.510 7.634 5.153 1.00 93.81 82 SER A N 1
ATOM 646 C CA . SER A 1 82 ? -4.905 7.767 5.565 1.00 93.81 82 SER A CA 1
ATOM 647 C C . SER A 1 82 ? -5.469 6.399 5.894 1.00 93.81 82 SER A C 1
ATOM 649 O O . SER A 1 82 ? -5.266 5.457 5.127 1.00 93.81 82 SER A O 1
ATOM 651 N N . PHE A 1 83 ? -6.219 6.306 6.989 1.00 95.19 83 PHE A N 1
ATOM 652 C CA . PHE A 1 83 ? -7.043 5.144 7.302 1.00 95.19 83 PHE A CA 1
ATOM 653 C C . PHE A 1 83 ? -8.496 5.437 6.945 1.00 95.19 83 PHE A C 1
ATOM 655 O O . PHE A 1 83 ? -9.013 6.518 7.234 1.00 95.19 83 PHE A O 1
ATOM 662 N N . ARG A 1 84 ? -9.156 4.460 6.330 1.00 95.00 84 ARG A N 1
ATOM 663 C CA . ARG A 1 84 ? -10.593 4.480 6.097 1.00 95.00 84 ARG A CA 1
ATOM 664 C C . ARG A 1 84 ? -11.224 3.255 6.732 1.00 95.00 84 ARG A C 1
ATOM 666 O O . ARG A 1 84 ? -10.908 2.131 6.345 1.00 95.00 84 ARG A O 1
ATOM 673 N N . GLU A 1 85 ? -12.141 3.508 7.656 1.00 94.81 85 GLU A N 1
ATOM 674 C CA . GLU A 1 85 ? -12.902 2.483 8.364 1.00 94.81 85 GLU A CA 1
ATOM 675 C C . GLU A 1 85 ? -14.067 1.983 7.495 1.00 94.81 85 GLU A C 1
ATOM 677 O O . GLU A 1 85 ? -15.201 2.443 7.601 1.00 94.81 85 GLU A O 1
ATOM 682 N N . ASP A 1 86 ? -13.755 1.117 6.532 1.00 94.88 86 ASP A N 1
ATOM 683 C CA . ASP A 1 86 ? -14.726 0.558 5.589 1.00 94.88 86 ASP A CA 1
ATOM 684 C C . ASP A 1 86 ? -14.231 -0.811 5.079 1.00 94.88 86 ASP A C 1
ATOM 686 O O . ASP A 1 86 ? -13.480 -0.875 4.097 1.00 94.88 86 ASP A O 1
ATOM 690 N N . PRO A 1 87 ? -14.575 -1.921 5.760 1.00 89.38 87 PRO A N 1
ATOM 691 C CA . PRO A 1 87 ? -14.041 -3.248 5.441 1.00 89.38 87 PRO A CA 1
ATOM 692 C C . PRO A 1 87 ? -14.485 -3.766 4.069 1.00 89.38 87 PRO A C 1
ATOM 694 O O . PRO A 1 87 ? -13.695 -4.384 3.352 1.00 89.38 87 PRO A O 1
ATOM 697 N N . ILE A 1 88 ? -15.727 -3.473 3.665 1.00 91.88 88 ILE A N 1
ATOM 698 C CA . ILE A 1 88 ? -16.254 -3.869 2.351 1.00 91.88 88 ILE A CA 1
ATOM 699 C C . ILE A 1 88 ? -15.466 -3.151 1.258 1.00 91.88 88 ILE A C 1
ATOM 701 O O . ILE A 1 88 ? -15.006 -3.774 0.294 1.00 91.88 88 ILE A O 1
ATOM 705 N N . LEU A 1 89 ? -15.267 -1.842 1.419 1.00 93.88 89 LEU A N 1
ATOM 706 C CA . LEU A 1 89 ? -14.511 -1.072 0.449 1.00 93.88 89 LEU A CA 1
ATOM 707 C C . LEU A 1 89 ? -13.025 -1.423 0.457 1.00 93.88 89 LEU A C 1
ATOM 709 O O . LEU A 1 89 ? -12.414 -1.369 -0.602 1.00 93.88 89 LEU A O 1
ATOM 713 N N . GLY A 1 90 ? -12.439 -1.798 1.596 1.00 94.06 90 GLY A N 1
ATOM 714 C CA . GLY A 1 90 ? -11.018 -2.138 1.688 1.00 94.06 90 GLY A CA 1
ATOM 715 C C . GLY A 1 90 ? -10.623 -3.280 0.760 1.00 94.06 90 GLY A C 1
ATOM 716 O O . GLY A 1 90 ? -9.695 -3.140 -0.041 1.00 94.06 90 GLY A O 1
ATOM 717 N N . PHE A 1 91 ? -11.375 -4.380 0.789 1.00 94.75 91 PHE A N 1
ATOM 718 C CA . PHE A 1 91 ? -11.115 -5.495 -0.119 1.00 94.75 91 PHE A CA 1
ATOM 719 C C . PHE A 1 91 ? -11.405 -5.127 -1.583 1.00 94.75 91 PHE A C 1
ATOM 721 O O . PHE A 1 91 ? -10.602 -5.421 -2.469 1.00 94.75 91 PHE A O 1
ATOM 728 N N . ALA A 1 92 ? -12.507 -4.415 -1.847 1.00 95.50 92 ALA A N 1
ATOM 729 C CA . ALA A 1 92 ? -12.836 -3.951 -3.195 1.00 95.50 92 ALA A CA 1
ATOM 730 C C . ALA A 1 92 ? -11.767 -2.998 -3.769 1.00 95.50 92 ALA A C 1
ATOM 732 O O . ALA A 1 92 ? -11.438 -3.070 -4.956 1.00 95.50 92 ALA A O 1
ATOM 733 N N . ALA A 1 93 ? -11.191 -2.132 -2.933 1.00 94.00 93 ALA A N 1
ATOM 734 C CA . ALA A 1 93 ? -10.108 -1.228 -3.294 1.00 94.00 93 ALA A CA 1
ATOM 735 C C . ALA A 1 93 ? -8.841 -2.004 -3.663 1.00 94.00 93 ALA A C 1
ATOM 737 O O . ALA A 1 93 ? -8.257 -1.723 -4.707 1.00 94.00 93 ALA A O 1
ATOM 738 N N . LEU A 1 94 ? -8.464 -3.025 -2.884 1.00 96.06 94 LEU A N 1
ATOM 739 C CA . LEU A 1 94 ? -7.341 -3.903 -3.221 1.00 96.06 94 LEU A CA 1
ATOM 740 C C . LEU A 1 94 ? -7.538 -4.581 -4.580 1.00 96.06 94 LEU A C 1
ATOM 742 O O . LEU A 1 94 ? -6.653 -4.499 -5.429 1.00 96.06 94 LEU A O 1
ATOM 746 N N . VAL A 1 95 ? -8.700 -5.195 -4.824 1.00 95.94 95 VAL A N 1
ATOM 747 C CA . VAL A 1 95 ? -8.997 -5.854 -6.110 1.00 95.94 95 VAL A CA 1
ATOM 748 C C . VAL A 1 95 ? -8.916 -4.858 -7.268 1.00 95.94 95 VAL A C 1
ATOM 750 O O . VAL A 1 95 ? -8.308 -5.143 -8.300 1.00 95.94 95 VAL A O 1
ATOM 753 N N . ARG A 1 96 ? -9.473 -3.655 -7.094 1.00 94.31 96 ARG A N 1
ATOM 754 C CA . ARG A 1 96 ? -9.377 -2.587 -8.094 1.00 94.31 96 ARG A CA 1
ATOM 755 C C . ARG A 1 96 ? -7.925 -2.194 -8.364 1.00 94.31 96 ARG A C 1
ATOM 757 O O . ARG A 1 96 ? -7.560 -2.020 -9.522 1.00 94.31 96 ARG A O 1
ATOM 764 N N . MET A 1 97 ? -7.108 -2.043 -7.326 1.00 93.31 97 MET A N 1
ATOM 765 C CA . MET A 1 97 ? -5.705 -1.655 -7.472 1.00 93.31 97 MET A CA 1
ATOM 766 C C . MET A 1 97 ? -4.862 -2.752 -8.123 1.00 93.31 97 MET A C 1
ATOM 768 O O . MET A 1 97 ? -4.024 -2.430 -8.957 1.00 93.31 97 MET A O 1
ATOM 772 N N . LEU A 1 98 ? -5.126 -4.026 -7.823 1.00 93.75 98 LEU A N 1
ATOM 773 C CA . LEU A 1 98 ? -4.490 -5.157 -8.505 1.00 93.75 98 LEU A CA 1
ATOM 774 C C . LEU A 1 98 ? -4.818 -5.166 -10.002 1.00 93.75 98 LEU A C 1
ATOM 776 O O . LEU A 1 98 ? -3.919 -5.333 -10.821 1.00 93.75 98 LEU A O 1
ATOM 780 N N . ASN A 1 99 ? -6.079 -4.917 -10.365 1.00 93.44 99 ASN A N 1
ATOM 781 C CA . ASN A 1 99 ? -6.478 -4.813 -11.770 1.00 93.44 99 ASN A CA 1
ATOM 782 C C . ASN A 1 99 ? -5.779 -3.649 -12.486 1.00 93.44 99 ASN A C 1
ATOM 784 O O . ASN A 1 99 ? -5.350 -3.814 -13.626 1.00 93.44 99 ASN A O 1
ATOM 788 N N . LEU A 1 100 ? -5.632 -2.496 -11.826 1.00 90.19 100 LEU A N 1
ATOM 789 C CA . LEU A 1 100 ? -4.890 -1.357 -12.377 1.00 90.19 100 LEU A CA 1
ATOM 790 C C . LEU A 1 100 ? -3.400 -1.677 -12.526 1.00 90.19 100 LEU A C 1
ATOM 792 O O . LEU A 1 100 ? -2.840 -1.461 -13.591 1.00 90.19 100 LEU A O 1
ATOM 796 N N . ALA A 1 101 ? -2.770 -2.257 -11.504 1.00 89.25 101 ALA A N 1
ATOM 797 C CA . ALA A 1 101 ? -1.363 -2.646 -11.562 1.00 89.25 101 ALA A CA 1
ATOM 798 C C . ALA A 1 101 ? -1.092 -3.675 -12.671 1.00 89.25 101 ALA A C 1
ATOM 800 O O . ALA A 1 101 ? -0.069 -3.597 -13.343 1.00 89.25 101 ALA A O 1
ATOM 801 N N . TYR A 1 102 ? -2.018 -4.609 -12.893 1.00 87.56 102 TYR A N 1
ATOM 802 C CA . TYR A 1 102 ? -1.933 -5.574 -13.986 1.00 87.56 102 TYR A CA 1
ATOM 803 C C . TYR A 1 102 ? -2.118 -4.930 -15.368 1.00 87.56 102 TYR A C 1
ATOM 805 O O . TYR A 1 102 ? -1.415 -5.291 -16.307 1.00 87.56 102 TYR A O 1
ATOM 813 N N . SER A 1 103 ? -3.066 -3.998 -15.498 1.00 87.19 103 SER A N 1
ATOM 814 C CA . SER A 1 103 ? -3.434 -3.410 -16.796 1.00 87.19 103 SER A CA 1
ATOM 815 C C . SER A 1 103 ? -2.478 -2.301 -17.237 1.00 87.19 103 SER A C 1
ATOM 817 O O . SER A 1 103 ? -2.147 -2.212 -18.417 1.00 87.19 103 SER A O 1
ATOM 819 N N . ASP A 1 104 ? -2.029 -1.480 -16.288 1.00 85.62 104 ASP A N 1
ATOM 820 C CA . ASP A 1 104 ? -1.248 -0.264 -16.541 1.00 85.62 104 ASP A CA 1
ATOM 821 C C . ASP A 1 104 ? 0.239 -0.430 -16.181 1.00 85.62 104 ASP A C 1
ATOM 823 O O . ASP A 1 104 ? 1.072 0.414 -16.526 1.00 85.62 104 ASP A O 1
ATOM 827 N N . GLY A 1 105 ? 0.593 -1.505 -15.467 1.00 81.31 105 GLY A N 1
ATOM 828 C CA . GLY A 1 105 ? 1.972 -1.807 -15.098 1.00 81.31 105 GLY A CA 1
ATOM 829 C C . GLY A 1 105 ? 2.816 -2.171 -16.316 1.00 81.31 105 GLY A C 1
ATOM 830 O O . GLY A 1 105 ? 2.402 -2.948 -17.180 1.00 81.31 105 GLY A O 1
ATOM 831 N N . ARG A 1 106 ? 4.041 -1.639 -16.391 1.00 81.94 106 ARG A N 1
ATOM 832 C CA . ARG A 1 106 ? 4.964 -2.003 -17.472 1.00 81.94 106 ARG A CA 1
ATOM 833 C C . ARG A 1 106 ? 5.509 -3.406 -17.245 1.00 81.94 106 ARG A C 1
ATOM 835 O O . ARG A 1 106 ? 6.067 -3.720 -16.198 1.00 81.94 106 ARG A O 1
ATOM 842 N N . THR A 1 107 ? 5.405 -4.242 -18.271 1.00 75.12 107 THR A N 1
ATOM 843 C CA . THR A 1 107 ? 6.020 -5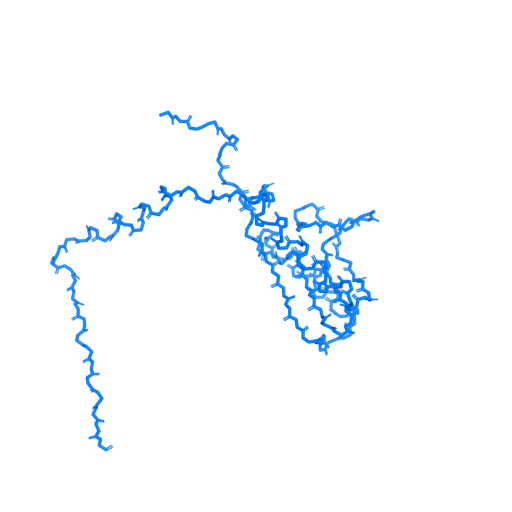.569 -18.268 1.00 75.12 107 THR A CA 1
ATOM 844 C C . THR A 1 107 ? 7.540 -5.437 -18.342 1.00 75.12 107 THR A C 1
ATOM 846 O O . THR A 1 107 ? 8.073 -4.644 -19.123 1.00 75.12 107 THR A O 1
ATOM 849 N N . VAL A 1 108 ? 8.254 -6.230 -17.545 1.00 70.44 108 VAL A N 1
ATOM 850 C CA . VAL A 1 108 ? 9.718 -6.300 -17.618 1.00 70.44 108 VAL A CA 1
ATOM 851 C C . VAL A 1 108 ? 10.112 -6.939 -18.960 1.00 70.44 108 VAL A C 1
ATOM 853 O O . VAL A 1 108 ? 9.563 -7.989 -19.306 1.00 70.44 108 VAL A O 1
ATOM 856 N N . PRO A 1 109 ? 11.041 -6.348 -19.734 1.00 69.44 109 PRO A N 1
ATOM 857 C CA . PRO A 1 109 ? 11.482 -6.939 -20.993 1.00 69.44 109 PRO A CA 1
ATOM 858 C C . PRO A 1 109 ? 12.170 -8.285 -20.751 1.00 69.44 109 PRO A C 1
ATOM 860 O O . PRO A 1 109 ? 12.923 -8.445 -19.790 1.00 69.44 109 PRO A O 1
ATOM 863 N N . THR A 1 110 ? 11.960 -9.245 -21.653 1.00 69.50 110 THR A N 1
ATOM 864 C CA . THR A 1 110 ? 12.543 -10.593 -21.538 1.00 69.50 110 THR A CA 1
ATOM 865 C C . THR A 1 110 ? 14.072 -10.576 -21.511 1.00 69.50 110 THR A C 1
ATOM 867 O O . THR A 1 110 ? 14.677 -11.385 -20.815 1.00 69.50 110 THR A O 1
ATOM 870 N N . SER A 1 111 ? 14.698 -9.595 -22.166 1.00 71.25 111 SER A N 1
ATOM 871 C CA . SER A 1 111 ? 16.153 -9.395 -22.150 1.00 71.25 111 SER A CA 1
ATOM 872 C C . SER A 1 111 ? 16.727 -9.116 -20.757 1.00 71.25 111 SER A C 1
ATOM 874 O O . SER A 1 111 ? 17.909 -9.346 -20.508 1.00 71.25 111 SER A O 1
ATOM 876 N N . ALA A 1 112 ? 15.906 -8.668 -19.801 1.00 69.50 112 ALA A N 1
ATOM 877 C CA . ALA A 1 112 ? 16.335 -8.535 -18.412 1.00 69.50 112 ALA A CA 1
ATOM 878 C C . ALA A 1 112 ? 16.671 -9.893 -17.768 1.00 69.50 112 ALA A C 1
ATOM 880 O O . ALA A 1 112 ? 17.416 -9.923 -16.785 1.00 69.50 112 ALA A O 1
ATOM 881 N N . PHE A 1 113 ? 16.153 -11.003 -18.309 1.00 72.62 113 PHE A N 1
ATOM 882 C CA . PHE A 1 113 ? 16.444 -12.354 -17.831 1.00 72.62 113 PHE A CA 1
ATOM 883 C C . PHE A 1 113 ? 17.731 -12.944 -18.422 1.00 72.62 113 PHE A C 1
ATOM 885 O O . PHE A 1 113 ? 18.318 -13.831 -17.801 1.00 72.62 113 PHE A O 1
ATOM 892 N N . ASP A 1 114 ? 18.233 -12.410 -19.541 1.00 74.56 114 ASP A N 1
ATOM 893 C CA . ASP A 1 114 ? 19.435 -12.916 -20.221 1.00 74.56 114 ASP A CA 1
ATOM 894 C C . ASP A 1 114 ? 20.663 -12.918 -19.301 1.00 74.56 114 ASP A C 1
ATOM 896 O O . ASP A 1 114 ? 21.477 -13.835 -19.344 1.00 74.56 114 ASP A O 1
ATOM 900 N N . ARG A 1 115 ? 20.764 -11.951 -18.381 1.00 70.31 115 ARG A N 1
ATOM 901 C CA . ARG A 1 115 ? 21.839 -11.889 -17.372 1.00 70.31 115 ARG A CA 1
ATOM 902 C C . ARG A 1 115 ? 21.873 -13.096 -16.426 1.00 70.31 115 ARG A C 1
ATOM 904 O O . ARG A 1 115 ? 22.937 -13.441 -15.922 1.00 70.31 115 ARG A O 1
ATOM 911 N N . TYR A 1 116 ? 20.729 -13.734 -16.178 1.00 69.19 116 TYR A N 1
ATOM 912 C CA . TYR A 1 116 ? 20.650 -14.941 -15.350 1.00 69.19 116 TYR A CA 1
ATOM 913 C C . TYR A 1 116 ? 20.991 -16.201 -16.152 1.00 69.19 116 TYR A C 1
ATOM 915 O O . TYR A 1 116 ? 21.511 -17.153 -15.580 1.00 69.19 116 TYR A O 1
ATOM 923 N N . LEU A 1 117 ? 20.758 -16.184 -17.469 1.00 72.56 117 LEU A N 1
ATOM 924 C CA . LEU A 1 117 ? 21.135 -17.259 -18.393 1.00 72.56 117 LEU A CA 1
ATOM 925 C C . LEU A 1 117 ? 22.609 -17.178 -18.822 1.00 72.56 117 LEU A C 1
ATOM 927 O O . LEU A 1 117 ? 23.228 -18.191 -19.117 1.00 72.56 117 LEU A O 1
ATOM 931 N N . ALA A 1 118 ? 23.205 -15.985 -18.831 1.00 62.12 118 ALA A N 1
ATOM 932 C CA . ALA A 1 118 ? 24.621 -15.800 -19.141 1.00 62.12 118 ALA A CA 1
ATOM 933 C C . ALA A 1 118 ? 25.537 -16.283 -18.000 1.00 62.12 118 ALA A C 1
ATOM 935 O O . ALA A 1 118 ? 26.641 -16.755 -18.255 1.00 62.12 118 ALA A O 1
ATOM 936 N N . ASN A 1 119 ? 25.072 -16.220 -16.746 1.00 53.66 119 ASN A N 1
ATOM 937 C CA . ASN A 1 119 ? 25.840 -16.655 -15.572 1.00 53.66 119 ASN A CA 1
ATOM 938 C C . ASN A 1 119 ? 25.835 -18.180 -15.348 1.00 53.66 119 ASN A C 1
ATOM 940 O O . ASN A 1 119 ? 26.577 -18.671 -14.500 1.00 53.66 119 ASN A O 1
ATOM 944 N N . THR A 1 120 ? 25.026 -18.938 -16.096 1.00 51.31 120 THR A N 1
ATOM 945 C CA . THR A 1 120 ? 25.103 -20.408 -16.146 1.00 51.31 120 THR A CA 1
ATOM 946 C C . THR A 1 120 ? 26.089 -20.915 -17.197 1.00 51.31 120 THR A C 1
ATOM 948 O O . THR A 1 120 ? 26.343 -22.115 -17.249 1.00 51.31 120 THR A O 1
ATOM 951 N N . ALA A 1 121 ? 26.729 -20.026 -17.967 1.00 49.22 121 ALA A N 1
ATOM 952 C CA . ALA A 1 121 ? 27.948 -20.341 -18.708 1.00 49.22 121 ALA A CA 1
ATOM 953 C C . ALA A 1 121 ? 29.185 -20.309 -17.784 1.00 49.22 121 ALA A C 1
ATOM 955 O O . ALA A 1 121 ? 30.246 -19.804 -18.142 1.00 49.22 121 ALA A O 1
ATOM 956 N N . THR A 1 122 ? 29.061 -20.837 -16.564 1.00 49.41 122 THR A N 1
ATOM 957 C CA . THR A 1 122 ? 30.219 -21.293 -15.803 1.00 49.41 122 THR A CA 1
ATOM 958 C C . THR A 1 122 ? 30.787 -22.505 -16.527 1.00 49.41 122 THR A C 1
ATOM 960 O O . THR A 1 122 ? 30.066 -23.420 -16.920 1.00 49.41 122 THR A O 1
ATOM 963 N N . ASN A 1 123 ? 32.098 -22.468 -16.746 1.00 51.28 123 ASN A N 1
ATOM 964 C CA . ASN A 1 123 ? 32.901 -23.554 -17.287 1.00 51.28 123 ASN A CA 1
ATOM 965 C C . ASN A 1 123 ? 32.371 -24.917 -16.773 1.00 51.28 123 ASN A C 1
ATOM 967 O O . ASN A 1 123 ? 32.263 -25.074 -15.553 1.00 51.28 123 ASN A O 1
ATOM 971 N N . PRO A 1 124 ? 32.033 -25.899 -17.634 1.00 53.19 124 PRO A N 1
ATOM 972 C CA . PRO A 1 124 ? 31.417 -27.170 -17.219 1.00 53.19 124 PRO A CA 1
ATOM 973 C C . PRO A 1 124 ? 32.229 -27.984 -16.188 1.00 53.19 124 PRO A C 1
ATOM 975 O O . PRO A 1 124 ? 31.741 -28.987 -15.676 1.00 53.19 124 PRO A O 1
ATOM 978 N N . ALA A 1 125 ? 33.444 -27.546 -15.848 1.00 55.50 125 ALA A N 1
ATOM 979 C CA . ALA A 1 125 ? 34.274 -28.081 -14.774 1.00 55.50 125 ALA A CA 1
ATOM 980 C C . ALA A 1 125 ? 33.869 -27.648 -13.341 1.00 55.50 125 ALA A C 1
ATOM 982 O O . ALA A 1 125 ? 34.271 -28.319 -12.392 1.00 55.50 125 ALA A O 1
ATOM 983 N N . ASP A 1 126 ? 33.087 -26.574 -13.155 1.00 51.94 126 ASP A N 1
ATOM 984 C CA . ASP A 1 126 ? 32.787 -26.011 -11.819 1.00 51.94 126 ASP A CA 1
ATOM 985 C C . ASP A 1 126 ? 31.446 -26.458 -11.211 1.00 51.94 126 ASP A C 1
ATOM 987 O O . ASP A 1 126 ? 31.147 -26.170 -10.048 1.00 51.94 126 ASP A O 1
ATOM 991 N N . VAL A 1 127 ? 30.637 -27.228 -11.944 1.00 55.31 127 VAL A N 1
ATOM 992 C CA . VAL A 1 127 ? 29.388 -27.789 -11.409 1.00 55.31 127 VAL A CA 1
ATOM 993 C C . VAL A 1 127 ? 29.701 -29.036 -10.576 1.00 55.31 127 VAL A C 1
ATOM 995 O O . VAL A 1 127 ? 29.492 -30.173 -10.995 1.00 55.31 127 VAL A O 1
ATOM 998 N N . ARG A 1 128 ? 30.190 -28.844 -9.346 1.00 51.16 128 ARG A N 1
ATOM 999 C CA . ARG A 1 128 ? 30.144 -29.905 -8.329 1.00 51.16 128 ARG A CA 1
ATOM 1000 C C . ARG A 1 128 ? 28.706 -30.057 -7.849 1.00 51.16 128 ARG A C 1
ATOM 1002 O O . ARG A 1 128 ? 28.286 -29.406 -6.893 1.00 51.16 128 ARG A O 1
ATOM 1009 N N . ILE A 1 129 ? 27.957 -30.939 -8.504 1.00 55.44 129 ILE A N 1
ATOM 1010 C CA . ILE A 1 129 ? 26.691 -31.451 -7.975 1.00 55.44 129 ILE A CA 1
ATOM 1011 C C . ILE A 1 129 ? 27.013 -32.091 -6.620 1.00 55.44 129 ILE A C 1
ATOM 1013 O O . ILE A 1 129 ? 27.682 -33.123 -6.565 1.00 55.44 129 ILE A O 1
ATOM 1017 N N . ARG A 1 130 ? 26.584 -31.473 -5.512 1.00 47.91 130 ARG A N 1
ATOM 1018 C CA . ARG A 1 130 ? 26.577 -32.172 -4.223 1.00 47.91 130 ARG A CA 1
ATOM 1019 C C . ARG A 1 130 ? 25.574 -33.319 -4.357 1.00 47.91 130 ARG A C 1
ATOM 1021 O O . ARG A 1 130 ? 24.407 -33.031 -4.629 1.00 47.91 130 ARG A O 1
ATOM 1028 N N . PRO A 1 131 ? 25.981 -34.588 -4.197 1.00 44.69 131 PRO A N 1
ATOM 1029 C CA . PRO A 1 131 ? 25.012 -35.665 -4.161 1.00 44.69 131 PRO A CA 1
ATOM 1030 C C . PRO A 1 131 ? 24.064 -35.424 -2.985 1.00 44.69 131 PRO A C 1
ATOM 1032 O O . PRO A 1 131 ? 24.500 -35.077 -1.883 1.00 44.69 131 PRO A O 1
ATOM 1035 N N . LEU A 1 132 ? 22.765 -35.572 -3.247 1.00 47.56 132 LEU A N 1
ATOM 1036 C CA . LEU A 1 132 ? 21.736 -35.614 -2.216 1.00 47.56 132 LEU A CA 1
ATOM 1037 C C . LEU A 1 132 ? 22.144 -36.670 -1.186 1.00 47.56 132 LEU A C 1
ATOM 1039 O O . LEU A 1 132 ? 22.257 -37.850 -1.521 1.00 47.56 132 LEU A O 1
ATOM 1043 N N . GLN A 1 133 ? 22.393 -36.241 0.053 1.00 52.19 133 GLN A N 1
ATOM 1044 C CA . GLN A 1 133 ? 22.535 -37.172 1.165 1.00 52.19 133 GLN A CA 1
ATOM 1045 C C . GLN A 1 133 ? 21.226 -37.951 1.271 1.00 52.19 133 GLN A C 1
ATOM 1047 O O . GLN A 1 133 ? 20.166 -37.366 1.497 1.00 52.19 133 GLN A O 1
ATOM 1052 N N . GLN A 1 134 ? 21.296 -39.262 1.046 1.00 53.19 134 GLN A N 1
ATOM 1053 C CA . GLN A 1 134 ? 20.162 -40.136 1.295 1.00 53.19 134 GLN A CA 1
ATOM 1054 C C . GLN A 1 134 ? 19.857 -40.130 2.799 1.00 53.19 134 GLN A C 1
ATOM 1056 O O . GLN A 1 134 ? 20.794 -40.160 3.602 1.00 53.19 134 GLN A O 1
ATOM 1061 N N . PRO A 1 135 ? 18.575 -40.082 3.195 1.00 50.06 135 PRO A N 1
ATOM 1062 C CA . PRO A 1 135 ? 18.199 -40.155 4.596 1.00 50.06 135 PRO A CA 1
ATOM 1063 C C . PRO A 1 135 ? 18.636 -41.507 5.162 1.00 50.06 135 PRO A C 1
ATOM 1065 O O . PRO A 1 135 ? 18.183 -42.563 4.721 1.00 50.06 135 PRO A O 1
ATOM 1068 N N . THR A 1 136 ? 19.534 -41.479 6.142 1.00 58.19 136 THR A N 1
ATOM 1069 C CA . THR A 1 136 ? 19.831 -42.641 6.974 1.00 58.19 136 THR A CA 1
ATOM 1070 C C . THR A 1 136 ? 18.623 -42.891 7.867 1.00 58.19 136 THR A C 1
ATOM 1072 O O . THR A 1 136 ? 18.384 -42.136 8.808 1.00 58.19 136 THR A O 1
ATOM 1075 N N . HIS A 1 137 ? 17.846 -43.927 7.559 1.00 51.09 137 HIS A N 1
ATOM 1076 C CA . HIS A 1 137 ? 16.920 -44.505 8.524 1.00 51.09 137 HIS A CA 1
ATOM 1077 C C . HIS A 1 137 ? 17.734 -45.294 9.553 1.00 51.09 137 HIS A C 1
ATOM 1079 O O . HIS A 1 137 ? 18.334 -46.316 9.217 1.00 51.09 137 HIS A O 1
ATOM 1085 N N . GLY A 1 138 ? 17.768 -44.780 10.779 1.00 51.56 138 GLY A N 1
ATOM 1086 C CA . GLY A 1 138 ? 18.231 -45.446 11.992 1.00 51.56 138 GLY A CA 1
ATOM 1087 C C . GLY A 1 138 ? 17.272 -45.114 13.119 1.00 51.56 138 GLY A C 1
ATOM 1088 O O . GLY A 1 138 ? 16.841 -43.939 13.161 1.00 51.56 138 GLY A O 1
#

Foldseek 3Di:
DDDDPVPDQDLLADVLSADAAEAEDQADPDDPVVVQVVLQVCLVPDRQSPRHQKYAHLQFAIKHFDDPVDGDSGSVPGPGIDTDRDNVVRVVVVVVSVVCSVPRHDDDDPVVCVVVVVVVPPPPVPPPPDPPDDDDDD

Secondary structure (DSSP, 8-state):
-PPPGGGS--TTT-GGGS---EEEESS-SS-HHHHHHHHHHHHHHS-TTTS-SEEEETTTEEEEEE-SS-B-SSSTT--EEEEE--HHHHHHHHHHHHHHHHHHSPPPPGGGGHHHHHTT-S-TTS---PPP------

Sequence (138 aa):
MAGTKEQEFDQIRKHTDQVFGFILCNKFSLTTETMLERAERLWSNSERHLSPNIIVSMTEGFIMPSTTTKMLLSPIGATHVSFREDPILGFAALVRMLNLAYSDGRTVPTSAFDRYLANTATNPADVRIRPLQQPTHG

pLDDT: mean 81.53, std 16.26, range [42.12, 97.19]

Organism: NCBI:txid191216

Radius of gyration: 21.28 Å; chains: 1; bounding box: 50×62×49 Å